Protein AF-A0AAX0I2P8-F1 (afdb_monomer_lite)

Foldseek 3Di:
DPDDPDLVLQEDDDDPVCQLPVFLSHDPDPLLSSVCVQQQRDRPVVLVVLLPDDLVVLVVVVVVVRLPSLLVNLLVCLVVVNVVSSLVSLVVSLLVRNLVSLCSQLCSLCDPDPNNDLLSSLLSLVLSVQLARVSSVVVSVVSVDDPVSVVSSVVSNVVVCVVRPPDDHRDHNDDD

InterPro domains:
  IPR011990 Tetratricopeptide-like helical domain superfamily [G3DSA:1.25.40.10] (54-171)

Organism: Xanthomonas campestris pv. glycines (NCBI:txid473421)

Secondary structure (DSSP, 8-state):
-------GGGBPPS-TTHHHHS-TT-BSSHHHHHHHHHTTPPPHHHHHHHHHS-HHHHHHHHHTT-HHHHHHHHHHHHHTT-HHHHHHHHHHHHHTT-THHHHHHHHHHSSSSTT--HHHHHHHHHHHHHTT-TTHHHHHHTT---HHHHHHHHHHHHHHHHHH-SSSPP-PPP--

Radius of gyration: 15.74 Å; chains: 1; bounding box: 38×36×41 Å

pLDDT: mean 90.4, std 12.72, range [32.81, 98.62]

Structure (mmCIF, N/CA/C/O backbone):
data_AF-A0AAX0I2P8-F1
#
_entry.id   AF-A0AAX0I2P8-F1
#
loop_
_atom_site.group_PDB
_atom_site.id
_atom_site.type_symbol
_atom_site.label_atom_id
_atom_site.label_alt_id
_atom_site.label_comp_id
_atom_site.label_asym_id
_atom_site.label_entity_id
_atom_site.label_seq_id
_atom_site.pdbx_PDB_ins_code
_atom_site.Cartn_x
_atom_site.Cartn_y
_atom_site.Cartn_z
_atom_site.occupancy
_atom_site.B_iso_or_equiv
_atom_site.auth_seq_id
_atom_site.auth_comp_id
_atom_site.auth_asym_id
_atom_site.auth_atom_id
_atom_site.pdbx_PDB_model_num
ATOM 1 N N . MET A 1 1 ? 8.416 -21.683 -22.227 1.00 32.81 1 MET A N 1
ATOM 2 C CA . MET A 1 1 ? 9.268 -20.494 -22.014 1.00 32.81 1 MET A CA 1
ATOM 3 C C . MET A 1 1 ? 8.534 -19.592 -21.041 1.00 32.81 1 MET A C 1
ATOM 5 O O . MET A 1 1 ? 7.349 -19.382 -21.278 1.00 32.81 1 MET A O 1
ATOM 9 N N . PRO A 1 2 ? 9.139 -19.145 -19.930 1.00 42.25 2 PRO A N 1
ATOM 10 C CA . PRO A 1 2 ? 8.455 -18.233 -19.026 1.00 42.25 2 PRO A CA 1
ATOM 11 C C . PRO A 1 2 ? 8.265 -16.901 -19.757 1.00 42.25 2 PRO A C 1
ATOM 13 O O . PRO A 1 2 ? 9.230 -16.285 -20.200 1.00 42.25 2 PRO A O 1
ATOM 16 N N . THR A 1 3 ? 7.015 -16.494 -19.954 1.00 46.03 3 THR A N 1
ATOM 17 C CA . THR A 1 3 ? 6.661 -15.150 -20.414 1.00 46.03 3 THR A CA 1
ATOM 18 C C . THR A 1 3 ? 7.216 -14.153 -19.406 1.00 46.03 3 THR A C 1
ATOM 20 O O . THR A 1 3 ? 6.715 -14.070 -18.285 1.00 46.03 3 THR A O 1
ATOM 23 N N . HIS A 1 4 ? 8.281 -13.438 -19.773 1.00 60.47 4 HIS A N 1
ATOM 24 C CA . HIS A 1 4 ? 8.748 -12.299 -18.992 1.00 60.47 4 HIS A CA 1
ATOM 25 C C . HIS A 1 4 ? 7.594 -11.298 -18.884 1.00 60.47 4 HIS A C 1
ATOM 27 O O . HIS A 1 4 ? 6.998 -10.935 -19.898 1.00 60.47 4 HIS A O 1
ATOM 33 N N . ALA A 1 5 ? 7.230 -10.921 -17.656 1.00 75.19 5 ALA A N 1
ATOM 34 C CA . ALA A 1 5 ? 6.176 -9.944 -17.430 1.00 75.19 5 ALA A CA 1
ATOM 35 C C . ALA A 1 5 ? 6.576 -8.604 -18.068 1.00 75.19 5 ALA A C 1
ATOM 37 O O . ALA A 1 5 ? 7.717 -8.168 -17.911 1.00 75.19 5 ALA A O 1
ATOM 38 N N . ASP A 1 6 ? 5.654 -7.971 -18.796 1.00 86.94 6 ASP A N 1
ATOM 39 C CA . ASP A 1 6 ? 5.919 -6.694 -19.461 1.00 86.94 6 ASP A CA 1
ATOM 40 C C . ASP A 1 6 ? 6.122 -5.578 -18.424 1.00 86.94 6 ASP A C 1
ATOM 42 O O . ASP A 1 6 ? 5.222 -5.224 -17.659 1.00 86.94 6 ASP A O 1
ATOM 46 N N . THR A 1 7 ? 7.331 -5.031 -18.392 1.00 90.69 7 THR A N 1
ATOM 47 C CA . THR A 1 7 ? 7.762 -3.960 -17.484 1.00 90.69 7 THR A CA 1
ATOM 48 C C . THR A 1 7 ? 7.616 -2.571 -18.069 1.00 90.69 7 THR A C 1
ATOM 50 O O . THR A 1 7 ? 7.691 -1.598 -17.317 1.00 90.69 7 THR A O 1
ATOM 53 N N . THR A 1 8 ? 7.402 -2.454 -19.380 1.00 90.06 8 THR A N 1
ATOM 54 C CA . THR A 1 8 ? 7.298 -1.174 -20.091 1.00 90.06 8 THR A CA 1
ATOM 55 C C . THR A 1 8 ? 6.323 -0.208 -19.409 1.00 90.06 8 THR A C 1
ATOM 57 O O . THR A 1 8 ? 6.661 0.967 -19.266 1.00 90.06 8 THR A O 1
ATOM 60 N N . PRO A 1 9 ? 5.164 -0.664 -18.884 1.00 91.81 9 PRO A N 1
ATOM 61 C CA . PRO A 1 9 ? 4.218 0.213 -18.198 1.00 91.81 9 PRO A CA 1
ATOM 62 C C . PRO A 1 9 ? 4.719 0.803 -16.870 1.00 91.81 9 PRO A C 1
ATOM 64 O O . PRO A 1 9 ? 4.114 1.747 -16.371 1.00 91.81 9 PRO A O 1
ATOM 67 N N . TYR A 1 10 ? 5.768 0.241 -16.265 1.00 91.75 10 TYR A N 1
ATOM 68 C CA . TYR A 1 10 ? 6.319 0.678 -14.977 1.00 91.75 10 TYR A CA 1
ATOM 69 C C . TYR A 1 10 ? 7.473 1.667 -15.127 1.00 91.75 10 TYR A C 1
ATOM 71 O O . TYR A 1 10 ? 7.774 2.399 -14.182 1.00 91.75 10 TYR A O 1
ATOM 79 N N . LEU A 1 11 ? 8.135 1.675 -16.283 1.00 90.12 11 LEU A N 1
ATOM 80 C CA . LEU A 1 11 ? 9.308 2.504 -16.516 1.00 90.12 11 LEU A CA 1
ATOM 81 C C . LEU A 1 11 ? 8.903 3.972 -16.628 1.00 90.12 11 LEU A C 1
ATOM 83 O O . LEU A 1 11 ? 8.015 4.349 -17.395 1.00 90.12 11 LEU A O 1
ATOM 87 N N . CYS A 1 12 ? 9.567 4.820 -15.854 1.00 84.69 12 CYS A N 1
ATOM 88 C CA . CYS A 1 12 ? 9.448 6.257 -16.026 1.00 84.69 12 CYS A CA 1
ATOM 89 C C . CYS A 1 12 ? 10.080 6.702 -17.357 1.00 84.69 12 CYS A C 1
ATOM 91 O O . CYS A 1 12 ? 11.018 6.086 -17.864 1.00 84.69 12 CYS A O 1
ATOM 93 N N . GLN A 1 13 ? 9.586 7.807 -17.921 1.00 72.75 13 GLN A N 1
ATOM 94 C CA . GLN A 1 13 ? 10.230 8.409 -19.087 1.00 72.75 13 GLN A CA 1
ATOM 95 C C . GLN A 1 13 ? 11.588 9.036 -18.715 1.00 72.75 13 GLN A C 1
ATOM 97 O O . GLN A 1 13 ? 11.750 9.495 -17.579 1.00 72.75 13 GLN A O 1
ATOM 102 N N . PRO A 1 14 ? 12.555 9.093 -19.654 1.00 56.75 14 PRO A N 1
ATOM 103 C CA . PRO A 1 14 ? 13.887 9.629 -19.391 1.00 56.75 14 PRO A CA 1
ATOM 104 C C . PRO A 1 14 ? 13.844 11.075 -18.871 1.00 56.75 14 PRO A C 1
ATOM 106 O O . PRO A 1 14 ? 13.387 11.986 -19.558 1.00 56.75 14 PRO A O 1
ATOM 109 N N . GLY A 1 15 ? 14.345 11.279 -17.649 1.00 58.88 15 GLY A N 1
ATOM 110 C CA . GLY A 1 15 ? 14.482 12.581 -16.994 1.00 58.88 15 GLY A CA 1
ATOM 111 C C . GLY A 1 15 ? 14.866 12.411 -15.521 1.00 58.88 15 GLY A C 1
ATOM 112 O O . GLY A 1 15 ? 14.097 11.847 -14.744 1.00 58.88 15 GLY A O 1
ATOM 113 N N . ALA A 1 16 ? 16.050 12.903 -15.129 1.00 53.69 16 ALA A N 1
ATOM 114 C CA . ALA A 1 16 ? 16.739 12.556 -13.873 1.00 53.69 16 ALA A CA 1
ATOM 115 C C . ALA A 1 16 ? 15.914 12.738 -12.579 1.00 53.69 16 ALA A C 1
ATOM 117 O O . ALA A 1 16 ? 16.151 12.047 -11.592 1.00 53.69 16 ALA A O 1
ATOM 118 N N . TYR A 1 17 ? 14.920 13.630 -12.581 1.00 56.94 17 TYR A N 1
ATOM 119 C CA . TYR A 1 17 ? 14.115 13.949 -11.397 1.00 56.94 17 TYR A CA 1
ATOM 120 C C . TYR A 1 17 ? 12.686 13.381 -11.431 1.00 56.94 17 TYR A C 1
ATOM 122 O O . TYR A 1 17 ? 12.046 13.272 -10.383 1.00 56.94 17 TYR A O 1
ATOM 130 N N . ALA A 1 18 ? 12.182 12.968 -12.600 1.00 57.84 18 ALA A N 1
ATOM 131 C CA . ALA A 1 18 ? 10.793 12.529 -12.758 1.00 57.84 18 ALA A CA 1
ATOM 132 C C . ALA A 1 18 ? 10.527 11.170 -12.082 1.00 57.84 18 ALA A C 1
ATOM 134 O O . ALA A 1 18 ? 9.481 10.965 -11.469 1.00 57.84 18 ALA A O 1
ATOM 135 N N . CYS A 1 19 ? 11.499 10.256 -12.124 1.00 64.56 19 CYS A N 1
ATOM 136 C CA . CYS A 1 19 ? 11.372 8.897 -11.581 1.00 64.56 19 CYS A CA 1
ATOM 137 C C . CYS A 1 19 ? 11.491 8.833 -10.050 1.00 64.56 19 CYS A C 1
ATOM 139 O O . CYS A 1 19 ? 10.887 7.970 -9.403 1.00 64.56 19 CYS A O 1
ATOM 141 N N . ILE A 1 20 ? 12.284 9.742 -9.472 1.00 60.59 20 ILE A N 1
ATOM 142 C CA . ILE A 1 20 ? 12.501 9.847 -8.024 1.00 60.59 20 ILE A CA 1
ATOM 143 C C . ILE A 1 20 ? 11.267 10.477 -7.364 1.00 60.59 20 ILE A C 1
ATOM 145 O O . ILE A 1 20 ? 10.792 9.980 -6.345 1.00 60.59 20 ILE A O 1
ATOM 149 N N . ALA A 1 21 ? 10.693 11.515 -7.982 1.00 60.44 21 ALA A N 1
ATOM 150 C CA . ALA A 1 21 ? 9.476 12.170 -7.502 1.00 60.44 21 ALA A CA 1
ATOM 151 C C . ALA A 1 21 ? 8.177 11.406 -7.843 1.00 60.44 21 ALA A C 1
ATOM 153 O O . ALA A 1 21 ? 7.145 11.637 -7.210 1.00 60.44 21 ALA A O 1
ATOM 154 N N . GLY A 1 22 ? 8.224 10.486 -8.814 1.00 65.00 22 GLY A N 1
ATOM 155 C CA . GLY A 1 22 ? 7.076 9.814 -9.439 1.00 65.00 22 GLY A CA 1
ATOM 156 C C . GLY A 1 22 ? 6.258 8.851 -8.564 1.00 65.00 22 GLY A C 1
ATOM 157 O O . GLY A 1 22 ? 5.328 8.208 -9.047 1.00 65.00 22 GLY A O 1
ATOM 158 N N . GLY A 1 23 ? 6.565 8.752 -7.272 1.00 82.50 23 GLY A N 1
ATOM 159 C CA . GLY A 1 23 ? 5.836 7.901 -6.336 1.00 82.50 23 GLY A CA 1
ATOM 160 C C . GLY A 1 23 ? 6.203 6.414 -6.437 1.00 82.50 23 GLY A C 1
ATOM 161 O O . GLY A 1 23 ? 7.129 6.026 -7.154 1.00 82.50 23 GLY A O 1
ATOM 162 N N . PRO A 1 24 ? 5.504 5.556 -5.679 1.00 91.12 24 PRO A N 1
ATOM 163 C CA . PRO A 1 24 ? 5.928 4.173 -5.473 1.00 91.12 24 PRO A CA 1
ATOM 164 C C . PRO A 1 24 ? 5.705 3.261 -6.685 1.00 91.12 24 PRO A C 1
ATOM 166 O O . PRO A 1 24 ? 6.356 2.223 -6.764 1.00 91.12 24 PRO A O 1
ATOM 169 N N . LEU A 1 25 ? 4.840 3.652 -7.628 1.00 93.75 25 LEU A N 1
ATOM 170 C CA . LEU A 1 25 ? 4.414 2.826 -8.769 1.00 93.75 25 LEU A CA 1
ATOM 171 C C . LEU A 1 25 ? 5.367 2.866 -9.975 1.00 93.75 25 LEU A C 1
ATOM 173 O O . LEU A 1 25 ? 5.197 2.090 -10.909 1.00 93.75 25 LEU A O 1
ATOM 177 N N . LEU A 1 26 ? 6.333 3.789 -9.981 1.00 91.62 26 LEU A N 1
ATOM 178 C CA . LEU A 1 26 ? 7.267 3.986 -11.091 1.00 91.62 26 LEU A CA 1
ATOM 179 C C . LEU A 1 26 ? 8.639 3.389 -10.789 1.00 91.62 26 LEU A C 1
ATOM 181 O O . LEU A 1 26 ? 9.134 3.508 -9.666 1.00 91.62 26 LEU A O 1
ATOM 185 N N . ALA A 1 27 ? 9.272 2.831 -11.814 1.00 91.44 27 ALA A N 1
ATOM 186 C CA . ALA A 1 27 ? 10.622 2.287 -11.792 1.00 91.44 27 ALA A CA 1
ATOM 187 C C . ALA A 1 27 ? 11.586 3.130 -12.647 1.00 91.44 27 ALA A C 1
ATOM 189 O O . ALA A 1 27 ?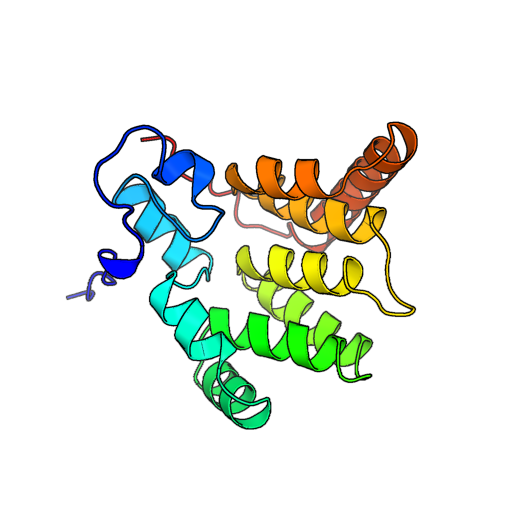 11.215 3.557 -13.739 1.00 91.44 27 ALA A O 1
ATOM 190 N N . SER A 1 28 ? 12.812 3.363 -12.164 1.00 88.38 28 SER A N 1
ATOM 191 C CA . SER A 1 28 ? 13.931 3.935 -12.929 1.00 88.38 28 SER A CA 1
ATOM 192 C C . SER A 1 28 ? 14.620 2.907 -13.816 1.00 88.38 28 SER A C 1
ATOM 194 O O . SER A 1 28 ? 15.357 3.286 -14.722 1.00 88.38 28 SER A O 1
ATOM 196 N N . SER A 1 29 ? 14.369 1.618 -13.584 1.00 89.38 29 SER A N 1
ATOM 197 C CA . SER A 1 29 ? 15.048 0.549 -14.294 1.00 89.38 29 SER A CA 1
ATOM 198 C C . SER A 1 29 ? 14.201 -0.708 -14.471 1.00 89.38 29 SER A C 1
ATOM 200 O O . SER A 1 29 ? 13.165 -0.899 -13.827 1.00 89.38 29 SER A O 1
ATOM 202 N N . GLN A 1 30 ? 14.676 -1.607 -15.332 1.00 91.62 30 GLN A N 1
ATOM 203 C CA . GLN A 1 30 ? 14.050 -2.905 -15.566 1.00 91.62 30 GLN A CA 1
ATOM 204 C C . GLN A 1 30 ? 14.033 -3.774 -14.301 1.00 91.62 30 GLN A C 1
ATOM 206 O O . GLN A 1 30 ? 13.040 -4.451 -14.031 1.00 91.62 30 GLN A O 1
ATOM 211 N N . ALA A 1 31 ? 15.116 -3.755 -13.517 1.00 92.44 31 ALA A N 1
ATOM 212 C CA . ALA A 1 31 ? 15.206 -4.523 -12.281 1.00 92.44 31 ALA A CA 1
ATOM 213 C C . ALA A 1 31 ? 14.194 -4.023 -11.242 1.00 92.44 31 ALA A C 1
ATOM 215 O O . ALA A 1 31 ? 13.502 -4.826 -10.614 1.00 92.44 31 ALA A O 1
ATOM 216 N N . GLU A 1 32 ? 14.053 -2.703 -11.097 1.00 93.19 32 GLU A N 1
ATOM 217 C CA . GLU A 1 32 ? 13.041 -2.120 -10.218 1.00 93.19 32 GLU A CA 1
ATOM 218 C C . GLU A 1 32 ? 11.618 -2.416 -10.721 1.00 93.19 32 GLU A C 1
ATOM 220 O O . GLU A 1 32 ? 10.743 -2.729 -9.917 1.00 93.19 32 GLU A O 1
ATOM 225 N N . ALA A 1 33 ? 11.378 -2.408 -12.034 1.00 94.12 33 ALA A N 1
ATOM 226 C CA . ALA A 1 33 ? 10.078 -2.767 -12.601 1.00 94.12 33 ALA A CA 1
ATOM 227 C C . ALA A 1 33 ? 9.704 -4.237 -12.331 1.00 94.12 33 ALA A C 1
ATOM 229 O O . ALA A 1 33 ? 8.587 -4.520 -11.897 1.00 94.12 33 ALA A O 1
ATOM 230 N N . HIS A 1 34 ? 10.640 -5.176 -12.505 1.00 95.25 34 HIS A N 1
ATOM 231 C CA . HIS A 1 34 ? 10.425 -6.573 -12.110 1.00 95.25 34 HIS A CA 1
ATOM 232 C C . HIS A 1 34 ? 10.154 -6.704 -10.609 1.00 95.25 34 HIS A C 1
ATOM 234 O O . HIS A 1 34 ? 9.283 -7.476 -10.205 1.00 95.25 34 HIS A O 1
ATOM 240 N N . TRP A 1 35 ? 10.866 -5.932 -9.783 1.00 95.12 35 TRP A N 1
ATOM 241 C CA . TRP A 1 35 ? 10.638 -5.901 -8.343 1.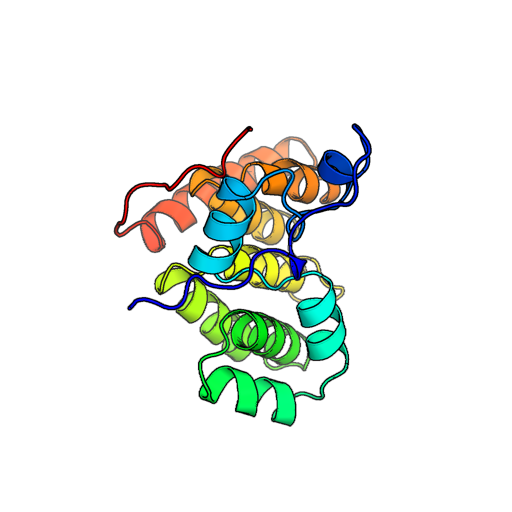00 95.12 35 TRP A CA 1
ATOM 242 C C . TRP A 1 35 ? 9.213 -5.436 -8.009 1.00 95.12 35 TRP A C 1
ATOM 244 O O . TRP A 1 35 ? 8.548 -6.067 -7.192 1.00 95.12 35 TRP A O 1
ATOM 254 N N . LEU A 1 36 ? 8.705 -4.393 -8.674 1.00 95.75 36 LEU A N 1
ATOM 255 C CA . LEU A 1 36 ? 7.333 -3.907 -8.490 1.00 95.75 36 LEU A CA 1
ATOM 256 C C . LEU A 1 36 ? 6.292 -4.982 -8.824 1.00 95.75 36 LEU A C 1
ATOM 258 O O . LEU A 1 36 ? 5.392 -5.232 -8.019 1.00 95.75 36 LEU A O 1
ATOM 262 N N . ILE A 1 37 ? 6.450 -5.659 -9.964 1.00 95.62 37 ILE A N 1
ATOM 263 C CA . ILE A 1 37 ? 5.560 -6.749 -10.391 1.00 95.62 37 ILE A CA 1
ATOM 264 C C . ILE A 1 37 ? 5.567 -7.887 -9.362 1.00 95.62 37 ILE A C 1
ATOM 266 O O . ILE A 1 37 ? 4.506 -8.331 -8.924 1.00 95.62 37 ILE A O 1
ATOM 270 N N . ALA A 1 38 ? 6.754 -8.321 -8.927 1.00 94.75 38 ALA A N 1
ATOM 271 C CA . ALA A 1 38 ? 6.909 -9.417 -7.969 1.00 94.75 38 ALA A CA 1
ATOM 272 C C . ALA A 1 38 ? 6.262 -9.130 -6.602 1.00 94.75 38 ALA A C 1
ATOM 274 O O . ALA A 1 38 ? 5.841 -10.061 -5.920 1.00 94.75 38 ALA A O 1
ATOM 275 N N . HIS A 1 39 ? 6.148 -7.856 -6.216 1.00 95.00 39 HIS A N 1
ATOM 276 C CA . HIS A 1 39 ? 5.597 -7.435 -4.923 1.00 95.00 39 HIS A CA 1
ATOM 277 C C . HIS A 1 39 ? 4.185 -6.833 -5.022 1.00 95.00 39 HIS A C 1
ATOM 279 O O . HIS A 1 39 ? 3.718 -6.185 -4.081 1.00 95.00 39 HIS A O 1
ATOM 285 N N . GLY A 1 40 ? 3.489 -7.067 -6.141 1.00 95.88 40 GLY A N 1
ATOM 286 C CA . GLY A 1 40 ? 2.062 -6.776 -6.300 1.00 95.88 40 GLY A CA 1
ATOM 287 C C . GLY A 1 40 ? 1.714 -5.319 -6.611 1.00 95.88 40 GLY A C 1
ATOM 288 O O . GLY A 1 40 ? 0.543 -4.946 -6.512 1.00 95.88 40 GLY A O 1
ATOM 289 N N . TYR A 1 41 ? 2.695 -4.495 -6.990 1.00 97.38 41 TYR A N 1
ATOM 290 C CA . TYR A 1 41 ? 2.446 -3.111 -7.387 1.00 97.38 41 TYR A CA 1
ATOM 291 C C . TYR A 1 41 ? 1.801 -3.054 -8.780 1.00 97.38 41 TYR A C 1
ATOM 293 O O . TYR A 1 41 ? 2.288 -3.706 -9.709 1.00 97.38 41 TYR A O 1
ATOM 301 N N . PRO A 1 42 ? 0.749 -2.242 -8.980 1.00 97.00 42 PRO A N 1
ATOM 302 C CA . PRO A 1 42 ? 0.256 -1.928 -10.315 1.00 97.00 42 PRO A CA 1
ATOM 303 C C . PRO A 1 42 ? 1.206 -0.972 -11.040 1.00 97.00 42 PRO A C 1
ATOM 305 O O . PRO A 1 42 ? 1.874 -0.147 -10.412 1.00 97.00 42 PRO A O 1
ATOM 308 N N . SER A 1 43 ? 1.192 -1.011 -12.371 1.00 95.19 43 SER A N 1
ATOM 309 C CA . SER A 1 43 ? 1.705 0.105 -13.166 1.00 95.19 43 SER A CA 1
ATOM 310 C C . SER A 1 43 ? 0.813 1.343 -12.971 1.00 95.19 43 SER A C 1
ATOM 312 O O . SER A 1 43 ? -0.352 1.207 -12.581 1.00 95.19 43 SER A O 1
ATOM 314 N N . PRO A 1 44 ? 1.283 2.566 -13.272 1.00 92.88 44 PRO A N 1
ATOM 315 C CA . PRO A 1 44 ? 0.441 3.760 -13.202 1.00 92.88 44 PRO A CA 1
ATOM 316 C C . PRO A 1 44 ? -0.832 3.661 -14.055 1.00 92.88 44 PRO A C 1
ATOM 318 O O . PRO A 1 44 ? -1.906 4.065 -13.609 1.00 92.88 44 PRO A O 1
ATOM 321 N N . ALA A 1 45 ? -0.728 3.090 -15.260 1.00 92.50 45 ALA A N 1
ATOM 322 C CA . ALA A 1 45 ? -1.867 2.895 -16.154 1.00 92.50 45 ALA A CA 1
ATOM 323 C C . ALA A 1 45 ? -2.882 1.900 -15.570 1.00 92.50 45 ALA A C 1
ATOM 325 O O . ALA A 1 45 ? -4.084 2.173 -15.566 1.00 92.50 45 ALA A O 1
ATOM 326 N N . GLU A 1 46 ? -2.399 0.787 -15.015 1.00 96.69 46 GLU A N 1
ATOM 327 C CA . GLU A 1 46 ? -3.252 -0.214 -14.377 1.00 96.69 46 GLU A CA 1
ATOM 328 C C . GLU A 1 46 ? -3.924 0.343 -13.120 1.00 96.69 46 GLU A C 1
ATOM 330 O O . GLU A 1 46 ? -5.132 0.207 -12.943 1.00 96.69 46 GLU A O 1
ATOM 335 N N . HIS A 1 47 ? -3.179 1.063 -12.282 1.00 97.12 47 HIS A N 1
ATOM 336 C CA . HIS A 1 47 ? -3.736 1.734 -11.113 1.00 97.12 47 HIS A CA 1
ATOM 337 C C . HIS A 1 47 ? -4.840 2.724 -11.506 1.00 97.12 47 HIS A C 1
ATOM 339 O O . HIS A 1 47 ? -5.902 2.753 -10.879 1.00 97.12 47 HIS A O 1
ATOM 345 N N . ALA A 1 48 ? -4.621 3.520 -12.557 1.00 96.38 48 ALA A N 1
ATOM 346 C CA . ALA A 1 48 ? -5.611 4.464 -13.065 1.00 96.38 48 ALA A CA 1
ATOM 347 C C . ALA A 1 48 ? -6.861 3.762 -13.620 1.00 96.38 48 ALA A C 1
ATOM 349 O O . ALA A 1 48 ? -7.970 4.268 -13.437 1.00 96.38 48 ALA A O 1
ATOM 350 N N . ARG A 1 49 ? -6.705 2.602 -14.271 1.00 97.75 49 ARG A N 1
ATOM 351 C CA . ARG A 1 49 ? -7.819 1.772 -14.747 1.00 97.75 49 ARG A CA 1
ATOM 352 C C . ARG A 1 49 ? -8.617 1.202 -13.575 1.00 97.75 49 ARG A C 1
ATOM 354 O O . ARG A 1 49 ? -9.816 1.453 -13.486 1.00 97.75 49 ARG A O 1
ATOM 361 N N . LEU A 1 50 ? -7.949 0.515 -12.650 1.00 98.25 50 LEU A N 1
ATOM 362 C CA . LEU A 1 50 ? -8.567 -0.095 -11.471 1.00 98.25 50 LEU A CA 1
ATOM 363 C C . LEU A 1 50 ? -9.265 0.942 -10.579 1.00 98.25 50 LEU A C 1
ATOM 365 O O . LEU A 1 50 ? -10.342 0.685 -10.050 1.00 98.25 50 LEU A O 1
ATOM 369 N N . SER A 1 51 ? -8.698 2.144 -10.448 1.00 96.75 51 SER A N 1
ATOM 370 C CA . SER A 1 51 ? -9.291 3.226 -9.647 1.00 96.75 51 SER A CA 1
ATOM 371 C C . SER A 1 51 ? -10.676 3.657 -10.143 1.00 96.75 51 SER A C 1
ATOM 373 O O . SER A 1 51 ? -11.483 4.121 -9.336 1.00 96.75 51 SER A O 1
ATOM 375 N N . LYS A 1 52 ? -10.965 3.488 -11.442 1.00 97.88 52 LYS A N 1
ATOM 376 C CA . LYS A 1 52 ? -12.246 3.855 -12.072 1.00 97.88 52 LYS A CA 1
ATOM 377 C C . LYS A 1 52 ? -13.321 2.776 -11.969 1.00 97.88 52 LYS A C 1
ATOM 379 O O . LYS A 1 52 ? -14.486 3.088 -12.184 1.00 97.88 52 LYS A O 1
ATOM 384 N N . LEU A 1 53 ? -12.938 1.533 -11.685 1.00 97.94 53 LEU A N 1
ATOM 385 C CA . LEU A 1 53 ? -13.886 0.434 -11.519 1.00 97.94 53 LEU A CA 1
ATOM 386 C C . LEU A 1 53 ? -14.788 0.687 -10.314 1.00 97.94 53 LEU A C 1
ATOM 388 O O . LEU A 1 53 ? -14.418 1.459 -9.434 1.00 97.94 53 LEU A O 1
ATOM 392 N N . ASP A 1 54 ? -15.938 0.031 -10.237 1.00 97.50 54 ASP A N 1
ATOM 393 C CA . ASP A 1 54 ? -16.754 -0.013 -9.023 1.00 97.50 54 ASP A CA 1
ATOM 394 C C . ASP A 1 54 ? -16.269 -1.108 -8.046 1.00 97.50 54 ASP A C 1
ATOM 396 O O . ASP A 1 54 ? -15.244 -1.762 -8.252 1.00 97.50 54 ASP A O 1
ATOM 400 N N . LEU A 1 55 ? -16.963 -1.273 -6.915 1.00 97.19 55 LEU A N 1
ATOM 401 C CA . LEU A 1 55 ? -16.575 -2.261 -5.906 1.00 97.19 55 LEU A CA 1
ATOM 402 C C . LEU A 1 55 ? -16.736 -3.713 -6.395 1.00 97.19 55 LEU A C 1
ATOM 404 O O . LEU A 1 55 ? -15.895 -4.546 -6.064 1.00 97.19 55 LEU A O 1
ATOM 408 N N . ALA A 1 56 ? -17.780 -4.015 -7.172 1.00 97.75 56 ALA A N 1
ATOM 409 C CA . ALA A 1 56 ? -18.056 -5.364 -7.665 1.00 97.75 56 ALA A CA 1
ATOM 410 C C . ALA A 1 56 ? -17.049 -5.776 -8.748 1.00 97.75 56 ALA A C 1
ATOM 412 O O . ALA A 1 56 ? -16.551 -6.899 -8.745 1.00 97.75 56 ALA A O 1
ATOM 413 N N . GLN A 1 57 ? -16.684 -4.843 -9.626 1.00 98.38 57 GLN A N 1
ATOM 414 C CA . GLN A 1 57 ? -15.638 -5.020 -10.629 1.00 98.38 57 GLN A CA 1
ATOM 415 C C . GLN A 1 57 ? -14.263 -5.237 -9.980 1.00 98.38 57 GLN A C 1
ATOM 417 O O . GLN A 1 57 ? -13.557 -6.178 -10.339 1.00 98.38 57 GLN A O 1
ATOM 422 N N . LEU A 1 58 ? -13.903 -4.433 -8.970 1.00 98.38 58 LEU A N 1
ATOM 423 C CA . LEU A 1 58 ? -12.672 -4.645 -8.197 1.00 98.38 58 LEU A CA 1
ATOM 424 C C . LEU A 1 58 ? -12.658 -6.005 -7.490 1.00 98.38 58 LEU A C 1
ATOM 426 O O . LEU A 1 58 ? -11.624 -6.673 -7.458 1.00 98.38 58 LEU A O 1
ATOM 430 N N . GLN A 1 59 ? -13.796 -6.424 -6.933 1.00 98.19 59 GLN A N 1
ATOM 431 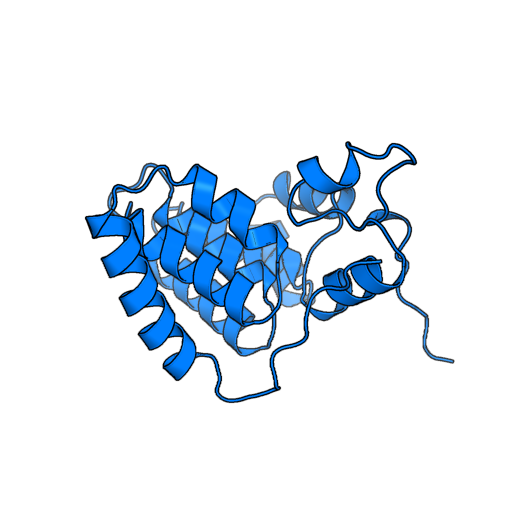C CA . GLN A 1 59 ? -13.934 -7.734 -6.308 1.00 98.19 59 GLN A CA 1
ATOM 432 C C . GLN A 1 59 ? -13.718 -8.861 -7.324 1.00 98.19 59 GLN A C 1
ATOM 434 O O . GLN A 1 59 ? -12.979 -9.799 -7.031 1.00 98.19 59 GLN A O 1
ATOM 439 N N . ALA A 1 60 ? -14.325 -8.768 -8.509 1.00 98.44 60 ALA A N 1
ATOM 440 C CA . ALA A 1 60 ? -14.175 -9.767 -9.562 1.00 98.44 60 ALA A CA 1
ATOM 441 C C . ALA A 1 60 ? -12.709 -9.903 -10.010 1.00 98.44 60 ALA A C 1
ATOM 443 O O . ALA A 1 60 ? -12.191 -11.013 -10.105 1.00 98.44 60 ALA A O 1
ATOM 444 N N . GLU A 1 61 ? -11.999 -8.789 -10.205 1.00 98.44 61 GLU A N 1
ATOM 445 C CA . GLU A 1 61 ? -10.576 -8.826 -10.566 1.00 98.44 61 GLU A CA 1
ATOM 446 C C . GLU A 1 61 ? -9.674 -9.323 -9.431 1.00 98.44 61 GLU A C 1
ATOM 448 O O . GLU A 1 61 ? -8.710 -10.051 -9.673 1.00 98.44 61 GLU A O 1
ATOM 453 N N . SER A 1 62 ? -10.001 -8.984 -8.181 1.00 98.12 62 SER A N 1
ATOM 454 C CA . SER A 1 62 ? -9.329 -9.548 -7.008 1.00 98.12 62 SER A CA 1
ATOM 455 C 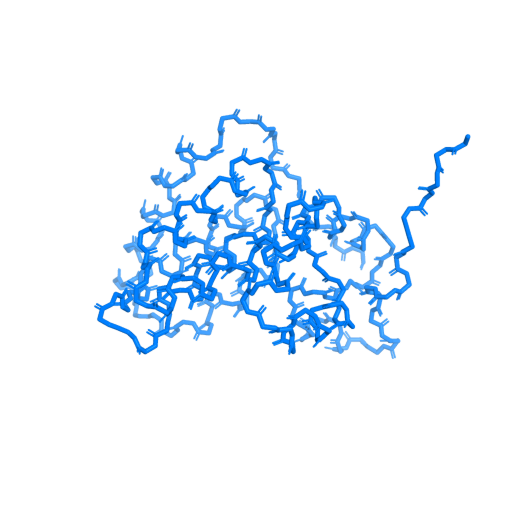C . SER A 1 62 ? -9.491 -11.072 -6.958 1.00 98.12 62 SER A C 1
ATOM 457 O O . SER A 1 62 ? -8.514 -11.789 -6.751 1.00 98.12 62 SER A O 1
ATOM 459 N N . GLN A 1 63 ? -10.699 -11.580 -7.219 1.00 97.88 63 GLN A N 1
ATOM 460 C CA . GLN A 1 63 ? -10.992 -13.016 -7.277 1.00 97.88 63 GLN A CA 1
ATOM 461 C C . GLN A 1 63 ? -10.310 -13.714 -8.460 1.00 97.88 63 GLN A C 1
ATOM 463 O O . GLN A 1 63 ? -9.936 -14.878 -8.339 1.00 97.88 63 GLN A O 1
ATOM 468 N N . ALA A 1 64 ? -10.087 -13.000 -9.567 1.00 97.62 64 ALA A N 1
ATOM 469 C CA . ALA A 1 64 ? -9.293 -13.471 -10.700 1.00 97.62 64 ALA A CA 1
ATOM 470 C C . ALA A 1 64 ? -7.773 -13.480 -10.426 1.00 97.62 64 ALA A C 1
ATOM 472 O O . ALA A 1 64 ? -6.999 -13.909 -11.279 1.00 97.62 64 ALA A O 1
ATOM 473 N N . GLY A 1 65 ? -7.335 -13.026 -9.246 1.00 96.56 65 GLY A N 1
ATOM 474 C CA . GLY A 1 65 ? -5.939 -13.074 -8.816 1.00 96.56 65 GLY A CA 1
ATOM 475 C C . GLY A 1 65 ? -5.131 -11.810 -9.105 1.00 96.56 65 GLY A C 1
ATOM 476 O O . GLY A 1 65 ? -3.912 -11.844 -8.959 1.00 96.56 65 GLY A O 1
ATOM 477 N N . ASN A 1 66 ? -5.760 -10.687 -9.480 1.00 97.81 66 ASN A N 1
ATOM 478 C CA . ASN A 1 66 ? -5.042 -9.422 -9.649 1.00 97.81 66 ASN A CA 1
ATOM 479 C C . ASN A 1 66 ? -4.622 -8.863 -8.263 1.00 97.81 66 ASN A C 1
ATOM 481 O O . ASN A 1 66 ? -5.484 -8.504 -7.442 1.00 97.81 66 ASN A O 1
ATOM 485 N N . PRO A 1 67 ? -3.308 -8.771 -7.963 1.00 97.38 67 PRO A N 1
ATOM 486 C CA . PRO A 1 67 ? -2.830 -8.355 -6.646 1.00 97.38 67 PRO A CA 1
ATOM 487 C C . PRO A 1 67 ? -3.139 -6.883 -6.357 1.00 97.38 67 PRO A C 1
ATOM 489 O O . PRO A 1 67 ? -3.496 -6.545 -5.228 1.00 97.38 67 PRO A O 1
ATOM 492 N N . ALA A 1 68 ? -3.072 -6.010 -7.363 1.00 98.00 68 ALA A N 1
ATOM 493 C CA . ALA A 1 68 ? -3.386 -4.596 -7.205 1.00 98.00 68 ALA A CA 1
ATOM 494 C C . ALA A 1 68 ? -4.893 -4.370 -7.032 1.00 98.00 68 ALA A C 1
ATOM 496 O O . ALA A 1 68 ? -5.302 -3.602 -6.158 1.00 98.00 68 ALA A O 1
ATOM 497 N N . ALA A 1 69 ? -5.728 -5.089 -7.792 1.00 98.44 69 ALA A N 1
ATOM 498 C CA . ALA A 1 69 ? -7.180 -5.041 -7.623 1.00 98.44 69 ALA A CA 1
ATOM 499 C C . ALA A 1 69 ? -7.594 -5.474 -6.211 1.00 98.44 69 ALA A C 1
ATOM 501 O O . ALA A 1 69 ? -8.463 -4.848 -5.613 1.00 98.44 69 ALA A O 1
ATOM 502 N N . THR A 1 70 ? -6.922 -6.479 -5.639 1.00 98.62 70 THR A N 1
ATOM 503 C CA . THR A 1 70 ? -7.141 -6.913 -4.249 1.00 98.62 70 THR A CA 1
ATOM 504 C C . THR A 1 70 ? -6.872 -5.790 -3.247 1.00 98.62 70 THR A C 1
ATOM 506 O O . THR A 1 70 ? -7.659 -5.593 -2.318 1.00 98.62 70 THR A O 1
ATOM 509 N N . VAL A 1 71 ? -5.804 -5.011 -3.452 1.00 98.56 71 VAL A N 1
ATOM 510 C CA . VAL A 1 71 ? -5.494 -3.853 -2.602 1.00 98.56 71 VAL A CA 1
ATOM 511 C C . VAL A 1 71 ? -6.560 -2.768 -2.750 1.00 98.56 71 VAL A C 1
ATOM 513 O O . VAL A 1 71 ? -7.108 -2.308 -1.750 1.00 98.56 71 VAL A O 1
ATOM 516 N N . LEU A 1 72 ? -6.930 -2.397 -3.979 1.00 98.44 72 LEU A N 1
ATOM 517 C CA . LEU A 1 72 ? -7.944 -1.362 -4.207 1.00 98.44 72 LEU A CA 1
ATOM 518 C C . LEU A 1 72 ? -9.332 -1.790 -3.701 1.00 98.44 72 LEU A C 1
ATOM 520 O O . LEU A 1 72 ? -10.043 -0.976 -3.106 1.00 98.44 72 LEU A O 1
ATOM 524 N N . TYR A 1 73 ? -9.695 -3.064 -3.869 1.00 98.50 73 TYR A N 1
ATOM 525 C CA . TYR A 1 73 ? -10.917 -3.662 -3.331 1.00 98.50 73 TYR A CA 1
ATOM 526 C C . TYR A 1 73 ? -10.949 -3.583 -1.801 1.00 98.50 73 TYR A C 1
ATOM 528 O O . TYR A 1 73 ? -11.921 -3.080 -1.232 1.00 98.50 73 TYR A O 1
ATOM 536 N N . GLY A 1 74 ? -9.877 -4.017 -1.128 1.00 98.12 74 GLY A N 1
ATOM 537 C CA . GLY A 1 74 ? -9.759 -3.956 0.329 1.00 98.12 74 GLY A CA 1
ATOM 538 C C . GLY A 1 74 ? -9.823 -2.523 0.860 1.00 98.12 74 GLY A C 1
ATOM 539 O O . GLY A 1 74 ? -10.616 -2.230 1.755 1.00 98.12 74 GLY A O 1
ATOM 540 N N . SER A 1 75 ? -9.073 -1.597 0.253 1.00 97.38 75 SER A N 1
ATOM 541 C CA . SER A 1 75 ? -9.084 -0.183 0.644 1.00 97.38 75 SER A CA 1
ATOM 542 C C . SER A 1 75 ? -10.450 0.472 0.448 1.00 97.38 75 SER A C 1
ATOM 544 O O . SER A 1 75 ? -10.896 1.229 1.310 1.00 97.38 75 SER A O 1
ATOM 546 N N . ARG A 1 76 ? -11.147 0.194 -0.661 1.00 96.31 76 ARG A N 1
ATOM 547 C CA . ARG A 1 76 ? -12.487 0.749 -0.891 1.00 96.31 76 ARG A CA 1
ATOM 548 C C . ARG A 1 76 ? -13.517 0.140 0.054 1.00 96.31 76 ARG A C 1
ATOM 550 O O . ARG A 1 76 ? -14.296 0.884 0.638 1.00 96.31 76 ARG A O 1
ATOM 557 N N . THR A 1 77 ? -13.456 -1.171 0.279 1.00 96.94 77 THR A N 1
ATOM 558 C CA . THR A 1 77 ? -14.297 -1.864 1.267 1.00 96.94 77 THR A CA 1
ATOM 559 C C . THR A 1 77 ? -14.147 -1.234 2.651 1.00 96.94 77 THR A C 1
ATOM 561 O O . THR A 1 77 ? -15.150 -0.929 3.294 1.00 96.94 77 THR A O 1
ATOM 564 N N . ALA A 1 78 ? -12.910 -0.962 3.080 1.00 96.44 78 ALA A N 1
ATOM 565 C CA . ALA A 1 78 ? -12.657 -0.361 4.383 1.00 96.44 78 ALA A CA 1
ATOM 566 C C . ALA A 1 78 ? -13.275 1.041 4.523 1.00 96.44 78 ALA A C 1
ATOM 568 O O . ALA A 1 78 ? -13.836 1.365 5.567 1.00 96.44 78 ALA A O 1
ATOM 569 N N . ARG A 1 79 ? -13.217 1.855 3.460 1.00 92.12 79 ARG A N 1
ATOM 570 C CA . ARG A 1 79 ? -13.780 3.217 3.443 1.00 92.12 79 ARG A CA 1
ATOM 571 C C . ARG A 1 79 ? -15.306 3.246 3.309 1.00 92.12 79 ARG A C 1
ATOM 573 O O . ARG A 1 79 ? -15.929 4.202 3.752 1.00 92.12 79 ARG A O 1
ATOM 580 N N . SER A 1 80 ? -15.926 2.208 2.746 1.00 90.06 80 SER A N 1
ATOM 581 C CA . SER A 1 80 ? -17.386 2.087 2.590 1.00 90.06 80 SER A CA 1
ATOM 582 C C . SER A 1 80 ? -18.079 1.493 3.829 1.00 90.06 80 SER A C 1
ATOM 584 O O . SER A 1 80 ? -18.928 0.612 3.708 1.00 90.06 80 SER A O 1
ATOM 586 N N . SER A 1 81 ? -17.691 1.936 5.031 1.00 85.31 81 SER A N 1
ATOM 587 C CA . SER A 1 81 ? -18.249 1.492 6.327 1.00 85.31 81 SER A CA 1
ATOM 588 C C . SER A 1 81 ? -18.043 0.009 6.675 1.00 85.31 81 SER A C 1
ATOM 590 O O . SER A 1 81 ? -18.618 -0.480 7.645 1.00 85.31 81 SER A O 1
ATOM 592 N N . ARG A 1 82 ? -17.197 -0.719 5.934 1.00 93.62 82 ARG A N 1
ATOM 593 C CA . ARG A 1 82 ? -16.796 -2.106 6.234 1.00 93.62 82 ARG A CA 1
ATOM 594 C C . ARG A 1 82 ? -15.309 -2.169 6.569 1.00 93.62 82 ARG A C 1
ATOM 596 O O . ARG A 1 82 ? -14.556 -2.938 5.970 1.00 93.62 82 ARG A O 1
ATOM 603 N N . PHE A 1 83 ? -14.905 -1.325 7.518 1.00 95.75 83 PHE A N 1
ATOM 604 C CA . PHE A 1 83 ? -13.512 -1.098 7.896 1.00 95.75 83 PHE A CA 1
ATOM 605 C C . PHE A 1 83 ? -12.750 -2.403 8.154 1.00 95.75 83 PHE A C 1
ATOM 607 O O . PHE A 1 83 ? -11.806 -2.716 7.431 1.00 95.75 83 PHE A O 1
ATOM 614 N N . GLU A 1 84 ? -13.228 -3.207 9.105 1.00 96.75 84 GLU A N 1
ATOM 615 C CA . GLU A 1 84 ? -12.576 -4.460 9.503 1.00 96.75 84 GLU A CA 1
ATOM 616 C C . GLU A 1 84 ? -12.475 -5.466 8.354 1.00 96.75 84 GLU A C 1
ATOM 618 O O . GLU A 1 84 ? -11.440 -6.102 8.165 1.00 96.75 84 GLU A O 1
ATOM 623 N N . SER A 1 85 ? -13.519 -5.580 7.527 1.00 97.69 85 SER A N 1
ATOM 624 C CA . SER A 1 85 ? -13.495 -6.470 6.363 1.00 97.69 85 SER A CA 1
ATOM 625 C C . SER A 1 85 ? -12.450 -6.029 5.338 1.00 97.69 85 SER A C 1
ATOM 627 O O . SER A 1 85 ? -11.705 -6.859 4.820 1.00 97.69 85 SER A O 1
ATOM 629 N N . GLY A 1 86 ? -12.365 -4.726 5.062 1.00 97.94 86 GLY A N 1
ATOM 630 C CA . GLY A 1 86 ? -11.369 -4.178 4.146 1.00 97.94 86 GLY A CA 1
ATOM 631 C C . GLY A 1 86 ? -9.942 -4.325 4.674 1.00 97.94 86 GLY A C 1
ATOM 632 O O . GLY A 1 86 ? -9.059 -4.770 3.940 1.00 97.94 86 GLY A O 1
ATOM 633 N N . VAL A 1 87 ? -9.720 -4.051 5.963 1.00 97.94 87 VAL A N 1
ATOM 634 C CA . VAL A 1 87 ? -8.428 -4.279 6.628 1.00 97.94 87 VAL A CA 1
ATOM 635 C C . VAL A 1 87 ? -8.046 -5.758 6.587 1.00 97.94 87 VAL A C 1
ATOM 637 O O . VAL A 1 87 ? -6.905 -6.074 6.259 1.00 97.94 87 VAL A O 1
ATOM 640 N N . ALA A 1 88 ? -8.977 -6.682 6.836 1.00 98.00 88 ALA A N 1
ATOM 641 C CA . ALA A 1 88 ? -8.707 -8.117 6.763 1.00 98.00 88 ALA A CA 1
ATOM 642 C C . ALA A 1 88 ? -8.261 -8.562 5.357 1.00 98.00 88 ALA A C 1
ATOM 644 O O . ALA A 1 88 ? -7.302 -9.327 5.235 1.00 98.00 88 ALA A O 1
ATOM 645 N N . ILE A 1 89 ? -8.898 -8.043 4.298 1.00 98.44 89 ILE A N 1
ATOM 646 C CA . ILE A 1 89 ? -8.487 -8.288 2.903 1.00 98.44 89 ILE A CA 1
ATOM 647 C C . ILE A 1 89 ? -7.047 -7.817 2.680 1.00 98.44 89 ILE A C 1
ATOM 649 O O . ILE A 1 8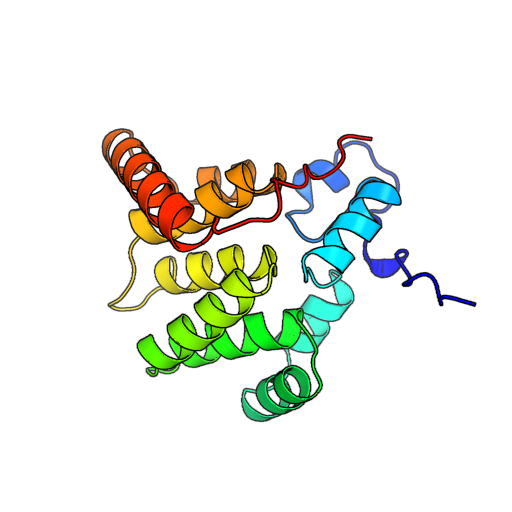9 ? -6.216 -8.569 2.168 1.00 98.44 89 ILE A O 1
ATOM 653 N N . LEU A 1 90 ? -6.732 -6.593 3.107 1.00 98.31 90 LEU A N 1
ATOM 654 C CA . LEU A 1 90 ? -5.406 -6.011 2.923 1.00 98.31 90 LEU A CA 1
ATOM 655 C C . LEU A 1 90 ? -4.326 -6.752 3.721 1.00 98.31 90 LEU A C 1
ATOM 657 O O . LEU A 1 90 ? -3.255 -7.035 3.189 1.00 98.31 90 LEU A O 1
ATOM 661 N N . ARG A 1 91 ? -4.608 -7.125 4.975 1.00 96.38 91 ARG A N 1
ATOM 662 C CA . ARG A 1 91 ? -3.683 -7.911 5.808 1.00 96.38 91 ARG A CA 1
ATOM 663 C C . ARG A 1 91 ? -3.419 -9.286 5.204 1.00 96.38 91 ARG A C 1
ATOM 665 O O . ARG A 1 91 ? -2.280 -9.742 5.228 1.00 96.38 91 ARG A O 1
ATOM 672 N N . LYS A 1 92 ? -4.436 -9.931 4.624 1.00 95.62 92 LYS A N 1
ATOM 673 C CA . LYS A 1 92 ? -4.256 -11.198 3.905 1.00 95.62 92 LYS A CA 1
ATOM 674 C C . LYS A 1 92 ? -3.358 -11.018 2.679 1.00 95.62 92 LYS A C 1
ATOM 676 O O . LYS A 1 92 ? -2.449 -11.817 2.491 1.00 95.62 92 LYS A O 1
ATOM 681 N N . ALA A 1 93 ? -3.567 -9.964 1.887 1.00 95.88 93 ALA A N 1
ATOM 682 C CA . ALA A 1 93 ? -2.705 -9.663 0.743 1.00 95.88 93 ALA A CA 1
ATOM 683 C C . ALA A 1 93 ? -1.247 -9.420 1.180 1.00 95.88 93 ALA A C 1
ATOM 685 O O . ALA A 1 93 ? -0.326 -10.018 0.619 1.00 95.88 93 ALA A O 1
ATOM 686 N N . ALA A 1 94 ? -1.036 -8.626 2.232 1.00 94.25 94 ALA A N 1
ATOM 687 C CA . ALA A 1 94 ? 0.286 -8.380 2.807 1.00 94.25 94 ALA A CA 1
ATOM 688 C C . ALA A 1 94 ? 0.975 -9.678 3.266 1.00 94.25 94 ALA A C 1
ATOM 690 O O . ALA A 1 94 ? 2.136 -9.910 2.938 1.00 94.25 94 ALA A O 1
ATOM 691 N N . ALA A 1 95 ? 0.240 -10.566 3.945 1.00 90.56 95 ALA A N 1
ATOM 692 C CA . ALA A 1 95 ? 0.750 -11.862 4.399 1.00 90.56 95 ALA A CA 1
ATOM 693 C C . ALA A 1 95 ? 1.160 -12.803 3.248 1.00 90.56 95 ALA A C 1
ATOM 695 O O . ALA A 1 95 ? 1.965 -13.705 3.454 1.00 90.56 95 ALA A O 1
ATOM 696 N N . THR A 1 96 ? 0.643 -12.589 2.034 1.00 89.88 96 THR A N 1
ATOM 697 C CA . THR A 1 96 ? 1.050 -13.331 0.824 1.00 89.88 96 THR A CA 1
ATOM 698 C C . THR A 1 96 ? 2.232 -12.704 0.073 1.00 89.88 96 THR A C 1
ATOM 700 O O . THR A 1 96 ? 2.552 -13.142 -1.027 1.00 89.88 96 THR A O 1
ATOM 703 N N . GLY A 1 97 ? 2.887 -11.684 0.641 1.00 89.75 97 GLY A N 1
ATOM 704 C CA . GLY A 1 97 ? 4.056 -11.024 0.044 1.00 89.75 97 GLY A CA 1
ATOM 705 C C . GLY A 1 97 ? 3.740 -9.798 -0.821 1.00 89.75 97 GLY A C 1
ATOM 706 O O . GLY A 1 97 ? 4.643 -9.227 -1.429 1.00 89.75 97 GLY A O 1
ATOM 707 N N . ASN A 1 98 ? 2.481 -9.346 -0.864 1.00 94.50 98 ASN A N 1
ATOM 708 C CA . ASN A 1 98 ? 2.106 -8.119 -1.565 1.00 94.50 98 ASN A CA 1
ATOM 709 C C . ASN A 1 98 ? 2.505 -6.892 -0.726 1.00 94.50 98 ASN A C 1
ATOM 711 O O . ASN A 1 98 ? 1.740 -6.440 0.128 1.00 94.50 98 ASN A O 1
ATOM 715 N N . ILE A 1 99 ? 3.697 -6.340 -0.969 1.00 95.50 99 ILE A N 1
ATOM 716 C CA . ILE A 1 99 ? 4.177 -5.143 -0.256 1.00 95.50 99 ILE A CA 1
ATOM 717 C C . ILE A 1 99 ? 3.281 -3.932 -0.564 1.00 95.50 99 ILE A C 1
ATOM 719 O O . ILE A 1 99 ? 3.058 -3.094 0.310 1.00 95.50 99 ILE A O 1
ATOM 723 N N . TYR A 1 100 ? 2.687 -3.853 -1.760 1.00 97.44 100 TYR A N 1
ATOM 724 C CA . TYR A 1 100 ? 1.763 -2.768 -2.102 1.00 97.44 100 TYR A CA 1
ATOM 725 C C . TYR A 1 100 ? 0.519 -2.725 -1.187 1.00 97.44 100 TYR A C 1
ATOM 727 O O . TYR A 1 100 ? -0.037 -1.652 -0.942 1.00 97.44 100 TYR A O 1
ATOM 735 N N . ALA A 1 101 ? 0.126 -3.844 -0.570 1.00 97.62 101 ALA A N 1
ATOM 736 C CA . ALA A 1 101 ? -0.969 -3.875 0.403 1.00 97.62 101 ALA A CA 1
ATOM 737 C C . ALA A 1 101 ? -0.721 -2.990 1.639 1.00 97.62 101 ALA A C 1
ATOM 739 O O . ALA A 1 101 ? -1.680 -2.475 2.220 1.00 97.62 101 ALA A O 1
ATOM 740 N N . TYR A 1 102 ? 0.538 -2.739 2.011 1.00 97.69 102 TYR A N 1
ATOM 741 C CA . TYR A 1 102 ? 0.872 -1.817 3.100 1.00 97.69 102 TYR A CA 1
ATOM 742 C C . TYR A 1 102 ? 0.544 -0.358 2.767 1.00 97.69 102 TYR A C 1
ATOM 744 O O . TYR A 1 102 ? 0.136 0.386 3.658 1.00 97.69 102 TYR A O 1
ATOM 752 N N . TYR A 1 103 ? 0.617 0.046 1.493 1.00 97.94 103 TYR A N 1
ATOM 753 C CA . TYR A 1 103 ? 0.090 1.345 1.060 1.00 97.94 103 TYR A CA 1
ATOM 754 C C . TYR A 1 103 ? -1.430 1.382 1.198 1.00 97.94 103 TYR A C 1
ATOM 756 O O . TYR A 1 103 ? -1.973 2.356 1.711 1.00 97.94 103 TYR A O 1
ATOM 764 N N . GLY A 1 104 ? -2.120 0.304 0.814 1.00 97.75 104 GLY A N 1
ATOM 765 C CA . GLY A 1 104 ? -3.566 0.189 0.998 1.00 97.75 104 GLY A CA 1
ATOM 766 C C . GLY A 1 104 ? -3.994 0.323 2.462 1.00 97.75 104 GLY A C 1
ATOM 767 O O . GLY A 1 104 ? -4.937 1.060 2.748 1.00 97.75 104 GLY A O 1
ATOM 768 N N . LEU A 1 105 ? -3.285 -0.340 3.385 1.00 98.06 105 LEU A N 1
ATOM 769 C CA . LEU A 1 105 ? -3.507 -0.226 4.835 1.00 98.06 105 LEU A CA 1
ATOM 770 C C . LEU A 1 105 ? -3.232 1.196 5.317 1.00 98.06 105 LEU A C 1
ATOM 772 O O . LEU A 1 105 ? -4.068 1.800 5.985 1.00 98.06 105 LEU A O 1
ATOM 776 N N . SER A 1 106 ? -2.098 1.761 4.910 1.00 98.31 106 SER A N 1
ATOM 777 C CA . SER A 1 106 ? -1.719 3.124 5.258 1.00 98.31 106 SER A CA 1
ATOM 778 C C . SER A 1 106 ? -2.777 4.152 4.846 1.00 98.31 106 SER A C 1
ATOM 780 O O . SER A 1 106 ? -3.162 5.001 5.649 1.00 98.31 106 SER A O 1
ATOM 782 N N . GLU A 1 107 ? -3.293 4.060 3.621 1.00 96.62 107 GLU A N 1
ATOM 783 C CA . GLU A 1 107 ? -4.294 4.985 3.081 1.00 96.62 107 GLU A CA 1
ATOM 784 C C . GLU A 1 107 ? -5.700 4.785 3.665 1.00 96.62 107 GLU A C 1
ATOM 786 O O . GLU A 1 107 ? -6.557 5.659 3.527 1.00 96.62 107 GLU A O 1
ATOM 791 N N . VAL A 1 108 ? -5.980 3.639 4.286 1.00 97.00 108 VAL A N 1
ATOM 792 C CA . VAL A 1 108 ? -7.224 3.421 5.037 1.00 97.00 108 VAL A CA 1
ATOM 793 C C . VAL A 1 108 ? -7.168 4.164 6.374 1.00 97.00 108 VAL A C 1
ATOM 795 O O . VAL A 1 108 ? -8.116 4.869 6.706 1.00 97.00 108 VAL A O 1
ATOM 798 N N . TYR A 1 109 ? -6.034 4.108 7.079 1.00 97.38 109 TYR A N 1
ATOM 799 C CA . TYR A 1 109 ? -5.822 4.853 8.328 1.00 97.38 109 TYR A CA 1
ATOM 800 C C . TYR A 1 109 ? -5.504 6.344 8.120 1.00 97.38 109 TYR A C 1
ATOM 802 O O . TYR A 1 109 ? -5.631 7.132 9.049 1.00 97.38 109 TYR A O 1
ATOM 810 N N . ASN A 1 110 ? -5.101 6.766 6.920 1.00 96.06 110 ASN A N 1
ATOM 811 C CA . ASN A 1 110 ? -4.906 8.187 6.598 1.00 96.06 110 ASN A CA 1
ATOM 812 C C . ASN A 1 110 ? -6.210 8.901 6.188 1.00 96.06 110 ASN A C 1
ATOM 814 O O . ASN A 1 110 ? -6.258 10.130 6.160 1.00 96.06 110 ASN A O 1
ATOM 818 N N . GLY A 1 111 ? -7.245 8.141 5.816 1.00 88.75 111 GLY A N 1
ATOM 819 C CA . GLY A 1 111 ? -8.492 8.686 5.282 1.00 88.75 111 GLY A CA 1
ATOM 820 C C . GLY A 1 111 ? -9.275 9.513 6.301 1.00 88.75 111 GLY A C 1
ATOM 821 O O . GLY A 1 111 ? -9.137 9.324 7.507 1.00 88.75 111 GLY A O 1
ATOM 822 N N . ASP A 1 112 ? -10.137 10.402 5.806 1.00 87.56 112 ASP A N 1
ATOM 823 C CA . ASP A 1 112 ? -11.042 11.204 6.636 1.00 87.56 112 ASP A CA 1
ATOM 824 C C . ASP A 1 112 ? -12.230 10.356 7.121 1.00 87.56 112 ASP A C 1
ATOM 826 O O . ASP A 1 112 ? -13.345 10.414 6.609 1.00 87.56 112 ASP A O 1
ATOM 830 N N . THR A 1 113 ? -11.936 9.449 8.049 1.00 87.25 113 THR A N 1
ATOM 831 C CA . THR A 1 113 ? -12.879 8.498 8.644 1.00 87.25 113 THR A CA 1
ATOM 832 C C . THR A 1 113 ? -12.702 8.499 10.162 1.00 87.25 113 THR A C 1
ATOM 834 O O . THR A 1 113 ? -11.641 8.900 10.646 1.00 87.25 113 THR A O 1
ATOM 837 N N . PRO A 1 114 ? -13.670 7.992 10.947 1.00 91.88 114 PRO A N 1
ATOM 838 C CA . PRO A 1 114 ? -13.491 7.829 12.392 1.00 91.88 114 PRO A CA 1
ATOM 839 C C . PRO A 1 114 ? -12.288 6.953 12.776 1.00 91.88 114 PRO A C 1
ATOM 841 O O . PRO A 1 114 ? -11.805 7.025 13.899 1.00 91.88 114 PRO A O 1
ATOM 844 N N . GLN A 1 115 ? -11.801 6.126 11.849 1.00 95.00 115 GLN A N 1
ATOM 845 C CA . GLN A 1 115 ? -10.640 5.258 12.030 1.00 95.00 115 GLN A CA 1
ATOM 846 C C . GLN A 1 115 ? -9.314 5.936 11.656 1.00 95.00 115 GLN A C 1
ATOM 848 O O . GLN A 1 115 ? -8.277 5.268 11.637 1.00 95.00 115 GLN A O 1
ATOM 853 N N . LYS A 1 116 ? -9.320 7.242 11.351 1.00 95.31 116 LYS A N 1
ATOM 854 C CA . LYS A 1 116 ? -8.106 7.996 11.035 1.00 95.31 116 LYS A CA 1
ATOM 855 C C . LYS A 1 116 ? -7.083 7.862 12.162 1.00 95.31 116 LYS A C 1
ATOM 857 O O . LYS A 1 116 ? -7.349 8.209 13.309 1.00 95.31 116 LYS A O 1
ATOM 862 N N . ASN A 1 117 ? -5.893 7.394 11.815 1.00 97.44 117 ASN A N 1
ATOM 863 C CA . ASN A 1 117 ? -4.769 7.234 12.720 1.00 97.44 117 ASN A CA 1
ATOM 864 C C . ASN A 1 117 ? -3.460 7.377 11.931 1.00 97.44 117 ASN A C 1
ATOM 866 O O . ASN A 1 117 ? -3.044 6.469 11.209 1.00 97.44 117 ASN A O 1
ATOM 870 N N . LEU A 1 118 ? -2.803 8.532 12.058 1.00 97.56 118 LEU A N 1
ATOM 871 C CA . LEU A 1 118 ? -1.579 8.824 11.308 1.00 97.56 118 LEU A CA 1
ATOM 872 C C . LEU A 1 118 ? -0.387 7.969 11.768 1.00 97.56 118 LEU A C 1
ATOM 874 O O . LEU A 1 118 ? 0.445 7.606 10.935 1.00 97.56 118 LEU A O 1
ATOM 878 N N . VAL A 1 119 ? -0.344 7.582 13.047 1.00 98.31 119 VAL A N 1
ATOM 879 C CA . VAL A 1 119 ? 0.673 6.671 13.598 1.00 98.31 119 VAL A CA 1
ATOM 880 C C . VAL A 1 119 ? 0.549 5.289 12.955 1.00 98.31 119 VAL A C 1
ATOM 882 O O . VAL A 1 119 ? 1.518 4.785 12.391 1.00 98.31 119 VAL A O 1
ATOM 885 N N . GLU A 1 120 ? -0.652 4.704 12.950 1.00 98.06 120 GLU A N 1
ATOM 886 C CA . GLU A 1 120 ? -0.911 3.400 12.319 1.00 98.06 120 GLU A CA 1
ATOM 887 C C . GLU A 1 120 ? -0.674 3.469 10.802 1.00 98.06 120 GLU A C 1
ATOM 889 O O . GLU A 1 120 ? -0.055 2.582 10.209 1.00 98.06 120 GLU A O 1
ATOM 894 N N . SER A 1 121 ? -1.099 4.569 10.172 1.00 98.44 121 SER A N 1
ATOM 895 C CA . SER A 1 121 ? -0.861 4.826 8.754 1.00 98.44 121 SER A CA 1
ATOM 896 C C . SER A 1 121 ? 0.630 4.809 8.409 1.00 98.44 121 SER A C 1
ATOM 898 O O . SER A 1 121 ? 1.042 4.149 7.448 1.00 98.44 121 SER A O 1
ATOM 900 N N . ALA A 1 122 ? 1.455 5.513 9.182 1.00 98.50 122 ALA A N 1
ATOM 901 C CA . ALA A 1 122 ? 2.892 5.562 8.962 1.00 98.50 122 ALA A CA 1
ATOM 902 C C . ALA A 1 122 ? 3.587 4.247 9.326 1.00 98.50 122 ALA A C 1
ATOM 904 O O . ALA A 1 122 ? 4.550 3.877 8.659 1.00 98.50 122 ALA A O 1
ATOM 905 N N . ALA A 1 123 ? 3.098 3.517 10.330 1.00 98.38 123 ALA A N 1
ATOM 906 C CA . ALA A 1 123 ? 3.664 2.235 10.733 1.00 98.38 123 ALA A CA 1
ATOM 907 C C . ALA A 1 123 ? 3.607 1.191 9.603 1.00 98.38 123 ALA A C 1
ATOM 909 O O . ALA A 1 123 ? 4.585 0.484 9.364 1.00 98.38 123 ALA A O 1
ATOM 910 N N . TYR A 1 124 ? 2.512 1.140 8.835 1.00 98.06 124 TYR A N 1
ATOM 911 C CA . TYR A 1 124 ? 2.441 0.268 7.657 1.00 98.06 124 TYR A CA 1
ATOM 912 C C . TYR A 1 124 ? 3.416 0.681 6.545 1.00 98.06 124 TYR A C 1
ATOM 914 O O . TYR A 1 124 ? 4.030 -0.183 5.922 1.00 98.06 124 TYR A O 1
ATOM 922 N N . LEU A 1 125 ? 3.624 1.981 6.312 1.00 98.00 125 LEU A N 1
ATOM 923 C CA . LEU A 1 125 ? 4.624 2.438 5.335 1.00 98.00 125 LEU A CA 1
ATOM 924 C C . LEU A 1 125 ? 6.056 2.159 5.800 1.00 98.00 125 LEU A C 1
ATOM 926 O O . LEU A 1 125 ? 6.897 1.777 4.990 1.00 98.00 125 LEU A O 1
ATOM 930 N N . ARG A 1 126 ? 6.333 2.297 7.100 1.00 97.50 126 ARG A N 1
ATOM 931 C CA . ARG A 1 126 ? 7.605 1.883 7.707 1.00 97.50 126 ARG A CA 1
ATOM 932 C C . ARG A 1 126 ? 7.837 0.388 7.528 1.00 97.50 126 ARG A C 1
ATOM 934 O O . ARG A 1 126 ? 8.940 -0.014 7.178 1.00 97.50 126 ARG A O 1
ATOM 941 N N . LEU A 1 127 ? 6.799 -0.434 7.672 1.00 95.44 127 LEU A N 1
ATOM 942 C CA . LEU A 1 127 ? 6.900 -1.859 7.373 1.00 95.44 127 LEU A CA 1
ATOM 943 C C . LEU A 1 127 ? 7.211 -2.115 5.887 1.00 95.44 127 LEU A C 1
ATOM 945 O O . LEU A 1 127 ? 8.100 -2.908 5.589 1.00 95.44 127 LEU A O 1
ATOM 949 N N . ALA A 1 128 ? 6.564 -1.410 4.953 1.00 95.62 128 ALA A N 1
ATOM 950 C CA . ALA A 1 128 ? 6.907 -1.501 3.529 1.00 95.62 128 ALA A CA 1
ATOM 951 C C . ALA A 1 128 ? 8.377 -1.129 3.262 1.00 95.62 128 ALA A C 1
ATOM 953 O O . ALA A 1 128 ? 9.063 -1.825 2.512 1.00 95.62 128 ALA A O 1
ATOM 954 N N . TYR A 1 129 ? 8.870 -0.078 3.926 1.00 95.12 129 TYR A N 1
ATOM 955 C CA . TYR A 1 129 ? 10.270 0.341 3.872 1.00 95.12 129 TYR A CA 1
ATOM 956 C C . TYR A 1 129 ? 11.219 -0.752 4.382 1.00 95.12 129 TYR A C 1
ATOM 958 O O . TYR A 1 129 ? 12.155 -1.127 3.676 1.00 95.12 129 TYR A O 1
ATOM 966 N N . LEU A 1 130 ? 10.945 -1.320 5.561 1.00 93.44 130 LEU A N 1
ATOM 967 C CA . LEU A 1 130 ? 11.741 -2.400 6.160 1.00 93.44 130 LEU A CA 1
ATOM 968 C C . LEU A 1 130 ? 11.756 -3.677 5.307 1.00 93.44 130 LEU A C 1
ATOM 970 O O . LEU A 1 130 ? 12.742 -4.411 5.313 1.00 93.44 130 LEU A O 1
ATOM 974 N N . LEU A 1 131 ? 10.684 -3.938 4.555 1.00 92.19 131 LEU A N 1
ATOM 975 C CA . LEU A 1 131 ? 10.582 -5.088 3.651 1.00 92.19 131 LEU A CA 1
ATOM 976 C C . LEU A 1 131 ? 11.228 -4.853 2.279 1.00 92.19 131 LEU A C 1
ATOM 978 O O . LEU A 1 131 ? 11.328 -5.792 1.489 1.00 92.19 131 LEU A O 1
ATOM 982 N N . GLY A 1 132 ? 11.711 -3.637 2.019 1.00 92.25 132 GLY A N 1
ATOM 983 C CA . GLY A 1 132 ? 12.545 -3.321 0.866 1.00 92.25 132 GLY A CA 1
ATOM 984 C C . GLY A 1 132 ? 12.047 -2.166 0.004 1.00 92.25 132 GLY A C 1
ATOM 985 O O . GLY A 1 132 ? 12.807 -1.721 -0.854 1.00 92.25 132 GLY A O 1
ATOM 986 N N . ASP A 1 133 ? 10.838 -1.628 0.211 1.00 94.19 133 ASP A N 1
ATOM 987 C CA . ASP A 1 133 ? 10.365 -0.483 -0.575 1.00 94.19 133 ASP A CA 1
ATOM 988 C C . ASP A 1 133 ? 10.955 0.843 -0.080 1.00 94.19 133 ASP A C 1
ATOM 990 O O . ASP A 1 133 ? 10.323 1.611 0.650 1.00 94.19 133 ASP A O 1
ATOM 994 N N . ARG A 1 134 ? 12.161 1.172 -0.544 1.00 91.62 134 ARG A N 1
ATOM 995 C CA . ARG A 1 134 ? 12.815 2.447 -0.208 1.00 91.62 134 ARG A CA 1
ATOM 996 C C . ARG A 1 134 ? 11.964 3.688 -0.520 1.00 91.62 134 ARG A C 1
ATOM 998 O O . ARG A 1 134 ? 12.111 4.700 0.169 1.00 91.62 134 ARG A O 1
ATOM 1005 N N . LYS A 1 135 ? 11.066 3.647 -1.522 1.00 92.50 135 LYS A N 1
ATOM 1006 C CA . LYS A 1 135 ? 10.223 4.806 -1.889 1.00 92.50 135 LYS A CA 1
ATOM 1007 C C . LYS A 1 135 ? 9.094 5.066 -0.884 1.00 92.50 135 LYS A C 1
ATOM 1009 O O . LYS A 1 135 ? 8.542 6.168 -0.888 1.00 92.50 135 LYS A O 1
ATOM 1014 N N . ALA A 1 136 ? 8.820 4.133 0.033 1.00 94.88 136 ALA A N 1
ATOM 1015 C CA . ALA A 1 136 ? 7.879 4.349 1.131 1.00 94.88 136 ALA A CA 1
ATOM 1016 C C . ALA A 1 136 ? 8.306 5.494 2.064 1.00 94.88 136 ALA A C 1
ATOM 1018 O O . ALA A 1 136 ? 7.444 6.165 2.625 1.00 94.88 136 ALA A O 1
ATOM 1019 N N . SER A 1 137 ? 9.606 5.800 2.155 1.00 92.81 137 SER A N 1
ATOM 1020 C CA . SER A 1 137 ? 10.136 6.953 2.905 1.00 92.81 137 SER A CA 1
ATOM 1021 C C . SER A 1 137 ? 9.473 8.286 2.530 1.00 92.81 137 SER A C 1
ATOM 1023 O O . SER A 1 137 ? 9.106 9.069 3.406 1.00 92.81 137 SER A O 1
ATOM 1025 N N . VAL A 1 138 ? 9.220 8.518 1.237 1.00 90.88 138 VAL A N 1
ATOM 1026 C CA . VAL A 1 138 ? 8.535 9.728 0.753 1.00 90.88 138 VAL A CA 1
ATOM 1027 C C . VAL A 1 138 ? 7.079 9.760 1.223 1.00 90.88 138 VAL A C 1
ATOM 1029 O O . VAL A 1 138 ? 6.563 10.818 1.580 1.00 90.88 138 VAL A O 1
ATOM 1032 N N . ALA A 1 139 ? 6.403 8.609 1.245 1.00 93.06 139 ALA A N 1
ATOM 1033 C CA . ALA A 1 139 ? 5.033 8.507 1.738 1.00 93.06 139 ALA A CA 1
ATOM 1034 C C . ALA A 1 139 ? 4.953 8.692 3.265 1.00 93.06 139 ALA A C 1
ATOM 1036 O O . ALA A 1 139 ? 4.016 9.334 3.736 1.00 93.06 139 ALA A O 1
ATOM 1037 N N . ILE A 1 140 ? 5.947 8.205 4.020 1.00 95.94 140 ILE A N 1
ATOM 1038 C CA . ILE A 1 140 ? 6.068 8.427 5.471 1.00 95.94 140 ILE A CA 1
ATOM 1039 C C . ILE A 1 140 ? 6.197 9.925 5.756 1.00 95.94 140 ILE A C 1
ATOM 1041 O O . ILE A 1 140 ? 5.427 10.460 6.549 1.00 95.94 140 ILE A O 1
ATOM 1045 N N . ALA A 1 141 ? 7.100 10.623 5.058 1.00 93.50 141 ALA A N 1
ATOM 1046 C CA . ALA A 1 141 ? 7.308 12.061 5.244 1.00 93.50 141 ALA A CA 1
ATOM 1047 C C . ALA A 1 141 ? 6.022 12.880 5.013 1.00 93.50 141 ALA A C 1
ATOM 1049 O O . ALA A 1 141 ? 5.741 13.833 5.736 1.00 93.50 141 ALA A O 1
ATOM 1050 N N . ARG A 1 142 ? 5.184 12.469 4.051 1.00 92.88 142 ARG A N 1
ATOM 1051 C CA . ARG A 1 142 ? 3.892 13.115 3.755 1.00 92.88 142 ARG A CA 1
ATOM 1052 C C . ARG A 1 142 ? 2.838 12.951 4.854 1.00 92.88 142 ARG A C 1
ATOM 1054 O O . ARG A 1 142 ? 1.798 13.595 4.763 1.00 92.88 142 ARG A O 1
ATOM 1061 N N . ARG A 1 143 ? 3.063 12.107 5.869 1.00 94.12 143 ARG A N 1
ATOM 1062 C CA . ARG A 1 143 ? 2.153 11.983 7.020 1.00 94.12 143 ARG A CA 1
ATOM 1063 C C . ARG A 1 143 ? 2.245 13.162 7.985 1.00 94.12 143 ARG A C 1
ATOM 1065 O O . ARG A 1 143 ? 1.299 13.359 8.735 1.00 94.12 143 ARG A O 1
ATOM 1072 N N . GLY A 1 144 ? 3.326 13.948 7.936 1.00 94.31 144 GLY A N 1
ATOM 1073 C CA . GLY A 1 144 ? 3.463 15.161 8.749 1.00 94.31 144 GLY A CA 1
ATOM 1074 C C . GLY A 1 144 ? 3.438 14.894 10.256 1.00 94.31 144 GLY A C 1
ATOM 1075 O O . GLY A 1 144 ? 2.888 15.695 11.001 1.00 94.31 144 GLY A O 1
ATOM 1076 N N . LEU A 1 145 ? 3.984 13.750 10.681 1.00 96.62 145 LEU A N 1
ATOM 1077 C CA . LEU A 1 145 ? 4.031 13.341 12.084 1.00 96.62 145 LEU A CA 1
ATOM 1078 C C . LEU A 1 145 ? 4.959 14.248 12.898 1.00 96.62 145 LEU A C 1
ATOM 1080 O O . LEU A 1 145 ? 6.043 14.608 12.433 1.00 96.62 145 LEU A O 1
ATOM 1084 N N . SER A 1 146 ? 4.572 14.524 14.139 1.00 97.56 146 SER A N 1
ATOM 1085 C CA . SER A 1 146 ? 5.468 15.050 15.172 1.00 97.56 146 SER A CA 1
ATOM 1086 C C . SER A 1 146 ? 6.542 14.031 15.577 1.00 97.56 146 SER A C 1
ATOM 1088 O O . SER A 1 146 ? 6.464 12.847 15.242 1.00 97.56 146 SER A O 1
ATOM 1090 N N . ASP A 1 147 ? 7.541 14.462 16.347 1.00 97.50 147 ASP A N 1
ATOM 1091 C CA . ASP A 1 147 ? 8.609 13.578 16.840 1.00 97.50 147 ASP A CA 1
ATOM 1092 C C . ASP A 1 147 ? 8.062 12.407 17.673 1.00 97.50 147 ASP A C 1
ATOM 1094 O O . ASP A 1 147 ? 8.465 11.261 17.484 1.00 97.50 147 ASP A O 1
ATOM 1098 N N . ILE A 1 148 ? 7.086 12.672 18.549 1.00 97.50 148 ILE A N 1
ATOM 1099 C CA . ILE A 1 148 ? 6.466 11.641 19.396 1.00 97.50 148 ILE A CA 1
ATOM 1100 C C . ILE A 1 148 ? 5.674 10.645 18.543 1.00 97.50 148 ILE A C 1
ATOM 1102 O O . ILE A 1 148 ? 5.760 9.436 18.751 1.00 97.50 148 ILE A O 1
ATOM 1106 N N . GLU A 1 149 ? 4.924 11.129 17.554 1.00 97.88 149 GLU A N 1
ATOM 1107 C CA . GLU A 1 149 ? 4.183 10.253 16.645 1.00 97.88 149 GLU A CA 1
ATOM 1108 C C . GLU A 1 149 ? 5.114 9.430 15.748 1.00 97.88 149 GLU A C 1
ATOM 1110 O O . GLU A 1 149 ? 4.785 8.296 15.400 1.00 97.88 149 GLU A O 1
ATOM 1115 N N . ASN A 1 150 ? 6.285 9.968 15.391 1.00 97.81 150 ASN A N 1
ATOM 1116 C CA . ASN A 1 150 ? 7.314 9.208 14.692 1.00 97.81 150 ASN A CA 1
ATOM 1117 C C . ASN A 1 150 ? 7.805 8.034 15.539 1.00 97.81 150 ASN A C 1
ATOM 1119 O O . ASN A 1 150 ? 7.766 6.906 15.053 1.00 97.81 150 ASN A O 1
ATOM 1123 N N . ILE A 1 151 ? 8.163 8.279 16.803 1.00 98.06 151 ILE A N 1
ATOM 1124 C CA . ILE A 1 151 ? 8.575 7.225 17.743 1.00 98.06 151 ILE A CA 1
ATOM 1125 C C . ILE A 1 151 ? 7.482 6.155 17.865 1.00 98.06 151 ILE A C 1
ATOM 1127 O O . ILE A 1 151 ? 7.749 4.969 17.674 1.00 98.06 151 ILE A O 1
ATOM 1131 N N . ALA A 1 152 ? 6.232 6.568 18.092 1.00 98.38 152 ALA A N 1
ATOM 1132 C CA . ALA A 1 152 ? 5.110 5.640 18.221 1.00 98.38 152 ALA A CA 1
ATOM 1133 C C . ALA A 1 152 ? 4.900 4.793 16.951 1.00 98.38 152 ALA A C 1
ATOM 1135 O O . ALA A 1 152 ? 4.580 3.605 17.020 1.00 98.38 152 ALA A O 1
ATOM 1136 N N . ALA A 1 153 ? 5.091 5.383 15.771 1.00 98.38 153 ALA A N 1
ATOM 1137 C CA . ALA A 1 153 ? 4.951 4.672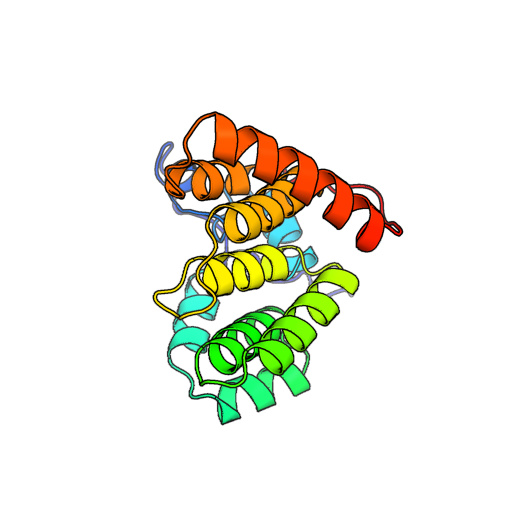 14.509 1.00 98.38 153 ALA A CA 1
ATOM 1138 C C . ALA A 1 153 ? 6.131 3.727 14.228 1.00 98.38 153 ALA A C 1
ATOM 1140 O O . ALA A 1 153 ? 5.920 2.694 13.591 1.00 98.38 153 ALA A O 1
ATOM 1141 N N . ASP A 1 154 ? 7.339 4.035 14.709 1.00 97.88 154 ASP A N 1
ATOM 1142 C CA . ASP A 1 154 ? 8.493 3.126 14.677 1.00 97.88 154 ASP A CA 1
ATOM 1143 C C . ASP A 1 154 ? 8.265 1.901 15.574 1.00 97.88 154 ASP A C 1
ATOM 1145 O O . ASP A 1 154 ? 8.394 0.762 15.115 1.00 97.88 154 ASP A O 1
ATOM 1149 N N . GLU A 1 155 ? 7.823 2.108 16.817 1.00 97.75 155 GLU A N 1
ATOM 1150 C CA . GLU A 1 155 ? 7.457 1.018 17.734 1.00 97.75 155 GLU A CA 1
ATOM 1151 C C . GLU A 1 155 ? 6.342 0.147 17.147 1.00 97.75 155 GLU A C 1
ATOM 1153 O O . GLU A 1 155 ? 6.419 -1.087 17.132 1.00 97.75 155 GLU A O 1
ATOM 1158 N N . ARG A 1 156 ? 5.313 0.788 16.583 1.00 97.88 156 ARG A N 1
ATOM 1159 C CA . ARG A 1 156 ? 4.207 0.078 15.947 1.00 97.88 156 ARG A CA 1
ATOM 1160 C C . ARG A 1 156 ? 4.664 -0.719 14.727 1.00 97.88 156 ARG A C 1
ATOM 1162 O O . ARG A 1 156 ? 4.228 -1.859 14.557 1.00 97.88 156 ARG A O 1
ATOM 1169 N N . ALA A 1 157 ? 5.549 -0.164 13.900 1.00 96.81 157 ALA A N 1
ATOM 1170 C CA . ALA A 1 157 ? 6.117 -0.864 12.753 1.00 96.81 157 ALA A CA 1
ATOM 1171 C C . ALA A 1 157 ? 6.932 -2.090 13.181 1.00 96.81 157 ALA A C 1
ATOM 1173 O O . ALA A 1 157 ? 6.827 -3.129 12.532 1.00 96.81 157 ALA A O 1
ATOM 1174 N N . ALA A 1 158 ? 7.674 -2.016 14.291 1.00 94.50 158 ALA A N 1
ATOM 1175 C CA . ALA A 1 158 ? 8.405 -3.158 14.838 1.00 94.50 158 ALA A CA 1
ATOM 1176 C C . ALA A 1 158 ? 7.461 -4.300 15.260 1.00 94.50 158 ALA A C 1
ATOM 1178 O O . ALA A 1 158 ? 7.712 -5.463 14.937 1.00 94.50 158 ALA A O 1
ATOM 1179 N N . VAL A 1 159 ? 6.332 -3.980 15.904 1.00 94.50 159 VAL A N 1
ATOM 1180 C CA . VAL A 1 159 ? 5.295 -4.974 16.239 1.00 94.50 159 VAL A CA 1
ATOM 1181 C C . VAL A 1 159 ? 4.685 -5.581 14.974 1.00 94.50 159 VAL A C 1
ATOM 1183 O O . VAL A 1 159 ? 4.540 -6.799 14.870 1.00 94.50 159 VAL A O 1
ATOM 1186 N N . LEU A 1 160 ? 4.340 -4.751 13.986 1.00 94.00 160 LEU A N 1
ATOM 1187 C CA . LEU A 1 160 ? 3.800 -5.232 12.713 1.00 94.00 160 LEU A CA 1
ATOM 1188 C C . LEU A 1 160 ? 4.811 -6.122 11.977 1.00 94.00 160 LEU A C 1
ATOM 1190 O O . LEU A 1 160 ? 4.424 -7.154 11.432 1.00 94.00 160 LEU A O 1
ATOM 1194 N N . TYR A 1 161 ? 6.097 -5.774 12.009 1.00 91.50 161 TYR A N 1
ATOM 1195 C CA . TYR A 1 161 ? 7.163 -6.583 11.429 1.00 91.50 161 TYR A CA 1
ATOM 1196 C C . TYR A 1 161 ? 7.173 -7.987 12.037 1.00 91.50 161 TYR A C 1
ATOM 1198 O O . TYR A 1 161 ? 7.172 -8.955 11.294 1.00 91.50 161 TYR A O 1
ATOM 1206 N N . GLN A 1 162 ? 7.060 -8.137 13.359 1.00 89.06 162 GLN A N 1
ATOM 1207 C CA . GLN A 1 162 ? 6.984 -9.466 13.988 1.00 89.06 162 GLN A CA 1
ATOM 1208 C C . GLN A 1 162 ? 5.769 -10.291 13.530 1.00 89.06 162 GLN A C 1
ATOM 1210 O O . GLN A 1 162 ? 5.859 -11.509 13.414 1.00 89.06 162 GLN A O 1
ATOM 1215 N N . ILE A 1 163 ? 4.637 -9.638 13.249 1.00 87.12 163 ILE A N 1
ATOM 1216 C CA . ILE A 1 163 ? 3.402 -10.305 12.808 1.00 87.12 163 ILE A CA 1
ATOM 1217 C C . ILE A 1 163 ? 3.507 -10.770 11.351 1.00 87.12 163 ILE A C 1
ATOM 1219 O O . ILE A 1 163 ? 3.036 -11.856 11.012 1.00 87.12 163 ILE A O 1
ATOM 1223 N N . PHE A 1 164 ? 4.081 -9.940 10.479 1.00 83.06 164 PHE A N 1
ATOM 1224 C CA . PHE A 1 164 ? 4.087 -10.177 9.034 1.00 83.06 164 PHE A CA 1
ATOM 1225 C C . PHE A 1 164 ? 5.388 -10.792 8.507 1.00 83.06 164 PHE A C 1
ATOM 1227 O O . PHE A 1 164 ? 5.376 -11.404 7.442 1.00 83.06 164 PHE A O 1
ATOM 1234 N N . ALA A 1 165 ? 6.502 -10.685 9.232 1.00 68.00 165 ALA A N 1
ATOM 1235 C CA . ALA A 1 165 ? 7.822 -11.124 8.781 1.00 68.00 165 ALA A CA 1
ATOM 1236 C C . ALA A 1 165 ? 8.126 -12.603 9.070 1.00 68.00 165 ALA A C 1
ATOM 1238 O O . ALA A 1 165 ? 9.294 -12.970 9.212 1.00 68.00 165 ALA A O 1
ATOM 1239 N N . ASN A 1 166 ? 7.123 -13.491 9.047 1.00 57.88 166 ASN A N 1
ATOM 1240 C CA . ASN A 1 166 ? 7.332 -14.952 9.055 1.00 57.88 166 ASN A CA 1
ATOM 1241 C C . ASN A 1 166 ? 7.916 -15.496 7.717 1.00 57.88 166 ASN A C 1
ATOM 1243 O O . ASN A 1 166 ? 7.582 -16.591 7.282 1.00 57.88 166 ASN A O 1
ATOM 1247 N N . SER A 1 167 ? 8.841 -14.712 7.138 1.00 52.59 167 SER A N 1
ATOM 1248 C CA . SER A 1 167 ? 9.806 -14.895 6.041 1.00 52.59 167 SER A CA 1
ATOM 1249 C C . SER A 1 167 ? 9.271 -15.338 4.676 1.00 52.59 167 SER A C 1
ATOM 1251 O O . SER A 1 167 ? 8.636 -16.380 4.543 1.00 52.59 167 SER A O 1
ATOM 1253 N N . PRO A 1 168 ? 9.600 -14.564 3.623 1.00 56.44 168 PRO A N 1
ATOM 1254 C CA . PRO A 1 168 ? 10.978 -14.494 3.107 1.00 56.44 168 PRO A CA 1
ATOM 1255 C C . PRO A 1 168 ? 11.795 -13.283 3.587 1.00 56.44 168 PRO A C 1
ATOM 1257 O O . PRO A 1 168 ? 11.248 -12.318 4.114 1.00 56.44 168 PRO A O 1
ATOM 1260 N N . ARG A 1 169 ? 13.122 -13.337 3.382 1.00 69.19 169 ARG A N 1
ATOM 1261 C CA . ARG A 1 169 ? 14.050 -12.215 3.626 1.00 69.19 169 ARG A CA 1
ATOM 1262 C C . ARG A 1 169 ? 13.548 -10.944 2.921 1.00 69.19 169 ARG A C 1
ATOM 1264 O O . ARG A 1 169 ? 13.057 -11.075 1.798 1.00 69.19 169 ARG A O 1
ATOM 1271 N N . PRO A 1 170 ? 13.727 -9.745 3.517 1.00 77.94 170 PRO A N 1
ATOM 1272 C CA . PRO A 1 170 ? 13.501 -8.491 2.808 1.00 77.94 170 PRO A CA 1
ATOM 1273 C C . PRO A 1 170 ? 14.155 -8.542 1.427 1.00 77.94 170 PRO A C 1
ATOM 1275 O O . PRO A 1 170 ? 15.302 -8.979 1.302 1.00 77.94 170 PRO A O 1
ATOM 1278 N N . SER A 1 171 ? 13.414 -8.128 0.402 1.00 85.81 171 SER A N 1
ATOM 1279 C CA . SER A 1 171 ? 13.901 -8.049 -0.972 1.00 85.81 171 SER A CA 1
ATOM 1280 C C . SER A 1 171 ? 14.067 -6.571 -1.293 1.00 85.81 171 SER A C 1
ATOM 1282 O O . SER A 1 171 ? 13.065 -5.902 -1.542 1.00 85.81 171 SER A O 1
ATOM 1284 N N . PRO A 1 172 ? 15.283 -6.004 -1.215 1.00 91.31 172 PRO A N 1
ATOM 1285 C CA . PRO A 1 172 ? 15.470 -4.574 -1.404 1.00 91.31 172 PRO A CA 1
ATOM 1286 C C . PRO A 1 172 ? 15.058 -4.139 -2.810 1.00 91.31 172 PRO A C 1
ATOM 1288 O O . PRO A 1 172 ? 15.472 -4.740 -3.802 1.00 91.31 172 PRO A O 1
ATOM 1291 N N . ARG A 1 173 ? 14.276 -3.061 -2.896 1.00 92.31 173 ARG A N 1
ATOM 1292 C CA . ARG A 1 173 ? 13.942 -2.396 -4.154 1.00 92.31 173 ARG A CA 1
ATOM 1293 C C . ARG A 1 173 ? 15.223 -1.830 -4.791 1.00 92.31 173 ARG A C 1
ATOM 1295 O O . ARG A 1 173 ? 15.870 -0.995 -4.150 1.00 92.31 173 ARG A O 1
ATOM 1302 N N . PRO A 1 174 ? 15.589 -2.237 -6.022 1.00 90.44 174 PRO A N 1
ATOM 1303 C CA . PRO A 1 174 ? 16.847 -1.846 -6.661 1.00 90.44 174 PRO A CA 1
ATOM 1304 C C . PRO A 1 174 ? 17.093 -0.326 -6.736 1.00 90.44 174 PRO A C 1
ATOM 1306 O O . PRO A 1 174 ? 16.158 0.485 -6.790 1.00 90.44 174 PRO A O 1
ATOM 1309 N N . PHE A 1 175 ? 18.375 0.051 -6.704 1.00 75.69 175 PHE A N 1
ATOM 1310 C CA . PHE A 1 175 ? 18.842 1.445 -6.738 1.00 75.69 175 PHE A CA 1
ATOM 1311 C C . PHE A 1 175 ? 19.189 1.971 -8.130 1.00 75.69 175 PHE A C 1
ATOM 1313 O O . PHE A 1 175 ? 19.268 3.189 -8.229 1.00 75.69 175 PHE A O 1
ATOM 1320 N N . GLU A 1 176 ? 19.406 1.073 -9.105 1.00 65.81 176 GLU A N 1
ATOM 1321 C CA . GLU A 1 176 ? 19.980 1.334 -10.445 1.00 65.81 176 GLU A CA 1
ATOM 1322 C C . GLU A 1 176 ? 19.859 2.777 -10.953 1.00 65.81 176 GLU A C 1
ATOM 1324 O O . GLU A 1 176 ? 18.715 3.288 -11.077 1.00 65.81 176 GLU A O 1
#

Sequence (176 aa):
MPTHADTTPYLCQPGAYACIAGGPLLASSQAEAHWLIAHGYPSPAEHARLSKLDLAQLQAESQAGNPAATVLYGSRTARSSRFESGVAILRKAAATGNIYAYYGLSEVYNGDTPQKNLVESAAYLRLAYLLGDRKASVAIARRGLSDIENIAADERAAVLYQIFANSPRPSPRPFE